Protein AF-A0AAZ1X1G1-F1 (afdb_monomer)

pLDDT: mean 82.03, std 15.03, range [45.84, 96.38]

Secondary structure (DSSP, 8-state):
--HHHHHHHHHHHHHHT------EEEEPPP----TT------EEEESS-GGGS----EEE-TTS-EEEGGG-

Organism: Oreochromis aureus (NCBI:txid47969)

InterPro domains:
  IPR013783 Immunoglobulin-like fold [G3DSA:2.60.40.10] (16-71)
  IPR036179 Immunoglobulin-like domain superfamily [SSF48726] (24-69)
  IPR050199 Immunoglobulin Heavy Variable [PTHR23266] (19-67)

Radius of gyration: 23.3 Å;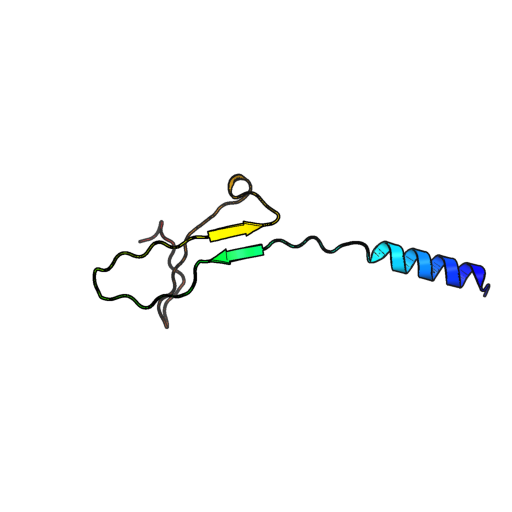 Cα contacts (8 Å, |Δi|>4): 43; chains: 1; bounding box: 37×38×68 Å

Structure (mmCIF, N/CA/C/O backbone):
data_AF-A0AAZ1X1G1-F1
#
_entry.id   AF-A0AAZ1X1G1-F1
#
loop_
_atom_site.group_PDB
_atom_site.id
_atom_site.type_symbol
_atom_site.label_atom_id
_atom_site.label_alt_id
_atom_site.label_comp_id
_atom_site.label_asym_id
_atom_site.label_entity_id
_atom_site.label_seq_id
_atom_site.pdbx_PDB_ins_code
_atom_site.Cartn_x
_atom_site.Cartn_y
_atom_site.Cartn_z
_atom_site.occupancy
_atom_site.B_iso_or_equiv
_atom_site.auth_seq_id
_atom_site.auth_comp_id
_atom_site.auth_asym_id
_atom_site.auth_atom_id
_atom_site.pdbx_PDB_model_num
ATOM 1 N N . MET A 1 1 ? 7.796 -23.445 -49.795 1.00 51.00 1 MET A N 1
ATOM 2 C CA . MET A 1 1 ? 7.556 -23.315 -48.341 1.00 51.00 1 MET A CA 1
ATOM 3 C C . MET A 1 1 ? 8.846 -23.715 -47.659 1.00 51.00 1 MET A C 1
ATOM 5 O O . MET A 1 1 ? 9.054 -24.879 -47.345 1.00 51.00 1 MET A O 1
ATOM 9 N N . ASP A 1 2 ? 9.768 -22.765 -47.578 1.00 45.84 2 ASP A N 1
ATOM 10 C CA . ASP A 1 2 ? 11.148 -23.018 -47.188 1.00 45.84 2 ASP A CA 1
ATOM 11 C C . ASP A 1 2 ? 11.277 -23.108 -45.668 1.00 45.84 2 ASP A C 1
ATOM 13 O O . ASP A 1 2 ? 10.775 -22.260 -44.928 1.00 45.84 2 ASP A O 1
ATOM 17 N N . PHE A 1 3 ? 12.005 -24.122 -45.195 1.00 55.03 3 PHE A N 1
ATOM 18 C CA . PHE A 1 3 ? 12.329 -24.313 -43.777 1.00 55.03 3 PHE A CA 1
ATOM 19 C C . PHE A 1 3 ? 12.979 -23.058 -43.159 1.00 55.03 3 PHE A C 1
ATOM 21 O O . PHE A 1 3 ? 12.759 -22.745 -41.991 1.00 55.03 3 PHE A O 1
ATOM 28 N N . LYS A 1 4 ? 13.701 -22.280 -43.979 1.00 55.09 4 LYS A N 1
ATOM 29 C CA . LYS A 1 4 ? 14.307 -20.990 -43.616 1.00 55.09 4 LYS A CA 1
ATOM 30 C C . LYS A 1 4 ? 13.274 -19.894 -43.315 1.00 55.09 4 LYS A C 1
ATOM 32 O O . LYS A 1 4 ? 13.473 -19.128 -42.379 1.00 55.09 4 LYS A O 1
ATOM 37 N N . THR A 1 5 ? 12.162 -19.838 -44.053 1.00 56.28 5 THR A N 1
ATOM 38 C CA . THR A 1 5 ? 11.067 -18.879 -43.814 1.00 56.28 5 THR A CA 1
ATOM 39 C C . THR A 1 5 ? 10.302 -19.227 -42.535 1.00 56.28 5 THR A C 1
ATOM 41 O O . THR A 1 5 ? 9.893 -18.337 -41.796 1.00 56.28 5 THR A O 1
ATOM 44 N N . GLY A 1 6 ? 10.159 -20.525 -42.240 1.00 59.94 6 GLY A N 1
ATOM 45 C CA . GLY A 1 6 ? 9.546 -21.009 -41.000 1.00 59.94 6 GLY A CA 1
ATOM 46 C C . GLY A 1 6 ? 10.391 -20.748 -39.748 1.00 59.94 6 GLY A C 1
ATOM 47 O O . GLY A 1 6 ? 9.827 -20.448 -38.699 1.00 59.94 6 GLY A O 1
ATOM 48 N N . LEU A 1 7 ? 11.723 -20.823 -39.852 1.00 62.16 7 LEU A N 1
ATOM 49 C CA . LEU A 1 7 ? 12.640 -20.492 -38.753 1.00 62.16 7 LEU A CA 1
ATOM 50 C C . LEU A 1 7 ? 12.601 -18.987 -38.440 1.00 62.16 7 LEU A C 1
ATOM 52 O O . LEU A 1 7 ? 12.353 -18.611 -37.303 1.00 62.16 7 LEU A O 1
ATOM 56 N N . ALA A 1 8 ? 12.683 -18.138 -39.471 1.00 64.81 8 ALA A N 1
ATOM 57 C CA . ALA A 1 8 ? 12.615 -16.683 -39.321 1.00 64.81 8 ALA A CA 1
ATOM 58 C C . ALA A 1 8 ? 11.278 -16.189 -38.730 1.00 64.81 8 ALA A C 1
ATOM 60 O O . ALA A 1 8 ? 11.267 -15.265 -37.922 1.00 64.81 8 ALA A O 1
ATOM 61 N N . LEU A 1 9 ? 10.148 -16.813 -39.090 1.00 65.50 9 LEU A N 1
ATOM 62 C CA . LEU A 1 9 ? 8.837 -16.500 -38.500 1.00 65.50 9 LEU A CA 1
ATOM 63 C C . LEU A 1 9 ? 8.736 -16.929 -37.029 1.00 65.50 9 LEU A C 1
ATOM 65 O O . LEU A 1 9 ? 8.115 -16.222 -36.238 1.00 65.50 9 LEU A O 1
ATOM 69 N N . LYS A 1 10 ? 9.349 -18.060 -36.649 1.00 61.31 10 LYS A N 1
ATOM 70 C CA . LYS A 1 10 ? 9.426 -18.509 -35.249 1.00 61.31 10 LYS A CA 1
ATOM 71 C C . LYS A 1 10 ? 10.330 -17.607 -34.415 1.00 61.31 10 LYS A C 1
ATOM 73 O O . LYS A 1 10 ? 9.940 -17.262 -33.307 1.00 61.31 10 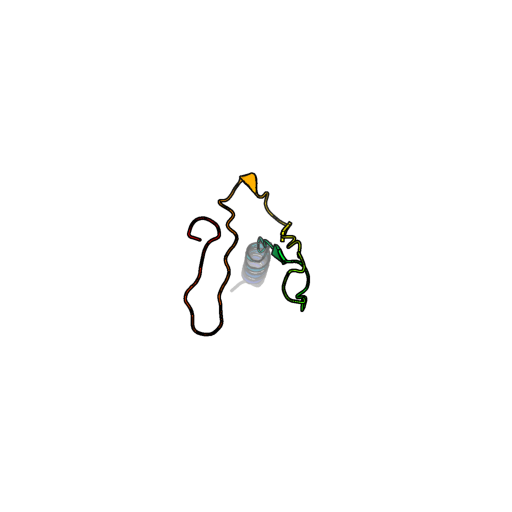LYS A O 1
ATOM 78 N N . ASP A 1 11 ? 11.467 -17.182 -34.959 1.00 62.38 11 ASP A N 1
ATOM 79 C CA . ASP A 1 11 ? 12.382 -16.238 -34.307 1.00 62.38 11 ASP A CA 1
ATOM 80 C C . ASP A 1 11 ? 11.718 -14.861 -34.136 1.00 62.38 11 ASP A C 1
ATOM 82 O O . ASP A 1 11 ? 11.779 -14.267 -33.063 1.00 62.38 11 ASP A O 1
ATOM 86 N N . TYR A 1 12 ? 10.989 -14.387 -35.151 1.00 60.97 12 TYR A N 1
ATOM 87 C CA . TYR A 1 12 ? 10.191 -13.159 -35.081 1.00 60.97 12 TYR A CA 1
ATOM 88 C C . TYR A 1 12 ? 9.058 -13.247 -34.045 1.00 60.97 12 TYR A C 1
ATOM 90 O O . TYR A 1 12 ? 8.861 -12.322 -33.259 1.00 60.97 12 TYR A O 1
ATOM 98 N N . PHE A 1 13 ? 8.345 -14.376 -33.988 1.00 62.38 13 PHE A N 1
ATOM 99 C CA . PHE A 1 13 ? 7.320 -14.636 -32.972 1.00 62.38 13 PHE A CA 1
ATOM 100 C C . PHE A 1 13 ? 7.913 -14.701 -31.553 1.00 62.38 13 PHE A C 1
ATOM 102 O O . PHE A 1 13 ? 7.317 -14.174 -30.613 1.00 62.38 13 PHE A O 1
ATOM 109 N N . LEU A 1 14 ? 9.110 -15.281 -31.399 1.00 60.19 14 LEU A N 1
ATOM 110 C CA . LEU A 1 14 ? 9.845 -15.317 -30.132 1.00 60.19 14 LEU A CA 1
ATOM 111 C C . LEU A 1 14 ? 10.227 -13.899 -29.667 1.00 60.19 14 LEU A C 1
ATOM 113 O O . LEU A 1 14 ? 10.072 -13.577 -28.490 1.00 60.19 14 LEU A O 1
ATOM 117 N N . LEU A 1 15 ? 10.656 -13.031 -30.590 1.00 58.97 15 LEU A N 1
ATOM 118 C CA . LEU A 1 15 ? 11.030 -11.639 -30.307 1.00 58.97 15 LEU A CA 1
ATOM 119 C C . LEU A 1 15 ? 9.838 -10.766 -29.873 1.00 58.97 15 LEU A C 1
ATOM 121 O O . LEU A 1 15 ? 10.007 -9.892 -29.027 1.00 58.97 15 LEU A O 1
ATOM 125 N N . ILE A 1 16 ? 8.629 -11.012 -30.392 1.00 62.50 16 ILE A N 1
ATOM 126 C CA . ILE A 1 16 ? 7.413 -10.259 -30.011 1.00 62.50 16 ILE A CA 1
ATOM 127 C C . ILE A 1 16 ? 6.988 -10.547 -28.558 1.00 62.50 16 ILE A C 1
ATOM 129 O O . ILE A 1 16 ? 6.335 -9.719 -27.929 1.00 62.50 16 ILE A O 1
ATOM 133 N N . SER A 1 17 ? 7.387 -11.689 -27.987 1.00 66.31 17 SER A N 1
ATOM 134 C CA . SER A 1 17 ? 7.038 -12.077 -26.609 1.00 66.31 17 SER A CA 1
ATOM 135 C C . SER A 1 17 ? 7.918 -11.449 -25.511 1.00 66.31 17 SER A C 1
ATOM 137 O O . SER A 1 17 ? 7.741 -11.743 -24.327 1.00 66.31 17 SER A O 1
ATOM 139 N N . LEU A 1 18 ? 8.870 -10.583 -25.876 1.00 67.06 18 LEU A N 1
ATOM 140 C CA . LEU A 1 18 ? 9.855 -10.002 -24.963 1.00 67.06 18 LEU A CA 1
ATOM 141 C C . LEU A 1 18 ? 9.269 -8.860 -24.114 1.00 67.06 18 LEU A C 1
ATOM 143 O O . LEU A 1 18 ? 9.538 -7.684 -24.341 1.00 67.06 18 LEU A O 1
ATOM 147 N N . GLY A 1 19 ? 8.521 -9.234 -23.078 1.00 68.44 19 GLY A N 1
ATOM 148 C CA . GLY A 1 19 ? 8.358 -8.426 -21.869 1.00 68.44 19 GLY A CA 1
ATOM 149 C C . GLY A 1 19 ? 6.962 -7.850 -21.652 1.00 68.44 19 GLY A C 1
ATOM 150 O O . GLY A 1 19 ? 6.508 -6.962 -22.365 1.00 68.44 19 GLY A O 1
ATOM 151 N N . VAL A 1 20 ? 6.313 -8.301 -20.577 1.00 78.75 20 VAL A N 1
ATOM 152 C CA . VAL A 1 20 ? 5.173 -7.606 -19.968 1.00 78.75 20 VAL A CA 1
ATOM 153 C C . VAL A 1 20 ? 5.724 -6.653 -18.906 1.00 78.75 20 VAL A C 1
ATOM 155 O O . VAL A 1 20 ? 6.430 -7.091 -17.997 1.00 78.75 20 VAL A O 1
ATOM 158 N N . TYR A 1 21 ? 5.408 -5.359 -19.001 1.00 80.56 21 TYR A N 1
ATOM 159 C CA . TYR A 1 21 ? 5.730 -4.392 -17.949 1.00 80.56 21 TYR A CA 1
ATOM 160 C C . TYR A 1 21 ? 4.664 -4.456 -16.851 1.00 80.56 21 TYR A C 1
ATOM 162 O O . TYR A 1 21 ? 3.517 -4.066 -17.064 1.00 80.56 21 TYR A O 1
ATOM 170 N N . GLY A 1 22 ? 5.038 -4.993 -15.691 1.00 87.00 22 GLY A N 1
ATOM 171 C CA . GLY A 1 22 ? 4.172 -5.106 -14.521 1.00 87.00 22 GLY A CA 1
ATOM 172 C C . GLY A 1 22 ? 4.443 -4.012 -13.492 1.00 87.00 22 GLY A C 1
ATOM 173 O O . GLY A 1 22 ? 5.574 -3.553 -13.338 1.00 87.00 22 GLY A O 1
ATOM 174 N N . GLN A 1 23 ? 3.402 -3.629 -12.761 1.00 92.12 23 GLN A N 1
ATOM 175 C CA . GLN A 1 23 ? 3.485 -2.771 -11.580 1.00 92.12 23 GLN A CA 1
ATOM 176 C C . GLN A 1 23 ? 2.774 -3.473 -10.426 1.00 92.12 23 GLN A C 1
ATOM 178 O O . GLN A 1 23 ? 1.784 -4.173 -10.651 1.00 92.12 23 GLN A O 1
ATOM 183 N N . THR A 1 24 ? 3.252 -3.262 -9.203 1.00 93.25 24 THR A N 1
ATOM 184 C CA . THR A 1 24 ? 2.680 -3.897 -8.010 1.00 93.25 24 THR A CA 1
ATOM 185 C C . THR A 1 24 ? 2.416 -2.857 -6.936 1.00 93.25 24 THR A C 1
ATOM 187 O O . THR A 1 24 ? 3.248 -1.980 -6.698 1.00 93.25 24 THR A O 1
ATOM 190 N N . LEU A 1 25 ? 1.267 -2.990 -6.274 1.00 94.31 25 LEU A N 1
ATOM 191 C CA . LEU A 1 25 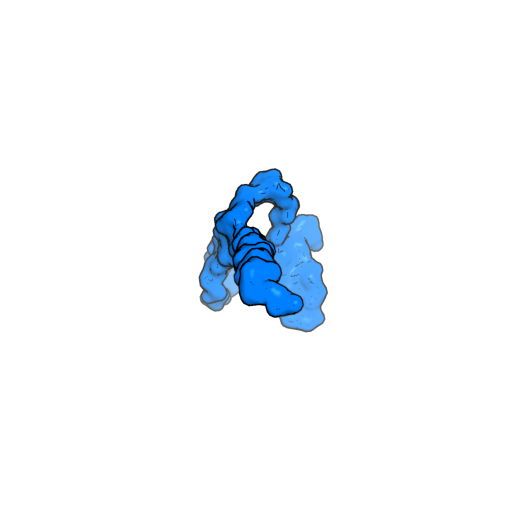? 0.899 -2.236 -5.086 1.00 94.31 25 LEU A CA 1
ATOM 192 C C . LEU A 1 25 ? 0.610 -3.223 -3.957 1.00 94.31 25 LEU A C 1
ATOM 194 O O . LEU A 1 25 ? -0.249 -4.090 -4.109 1.00 94.31 25 LEU A O 1
ATOM 198 N N . THR A 1 26 ? 1.314 -3.083 -2.841 1.00 95.56 26 THR A N 1
ATOM 199 C CA . THR A 1 26 ? 1.147 -3.952 -1.674 1.00 95.56 26 THR A CA 1
ATOM 200 C C . THR A 1 26 ? 0.738 -3.114 -0.475 1.00 95.56 26 THR A C 1
ATOM 202 O O . THR A 1 26 ? 1.428 -2.153 -0.123 1.00 95.56 26 THR A O 1
ATOM 205 N N . GLU A 1 27 ? -0.379 -3.477 0.145 1.00 94.81 27 GLU A N 1
ATOM 206 C CA . GLU A 1 27 ? -0.829 -2.902 1.410 1.00 94.81 27 GLU A CA 1
ATOM 207 C C . GLU A 1 27 ? -0.305 -3.725 2.597 1.00 94.81 27 GLU A C 1
ATOM 209 O O . GLU A 1 27 ? 0.038 -4.899 2.453 1.00 94.81 27 GLU A O 1
ATOM 214 N N . SER A 1 28 ? -0.214 -3.102 3.771 1.00 94.62 28 SER A N 1
ATOM 215 C CA . S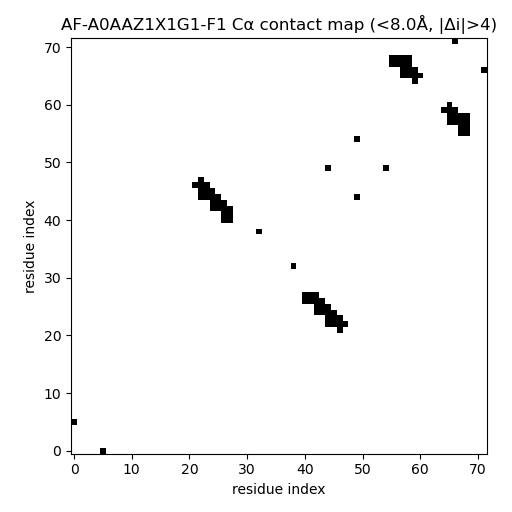ER A 1 28 ? 0.029 -3.791 5.037 1.00 94.62 28 SER A CA 1
ATOM 216 C C . SER A 1 28 ? -0.996 -4.896 5.294 1.00 94.62 28 SER A C 1
ATOM 218 O O . SER A 1 28 ? -2.151 -4.791 4.891 1.00 94.62 28 SER A O 1
ATOM 220 N N . GLU A 1 29 ? -0.577 -5.919 6.036 1.00 95.00 29 GLU A N 1
ATOM 221 C CA . GLU A 1 29 ? -1.435 -7.042 6.408 1.00 95.00 29 GLU A CA 1
ATOM 222 C C . GLU A 1 29 ? -2.724 -6.595 7.121 1.00 95.00 29 GLU A C 1
ATOM 224 O O . GLU A 1 29 ? -2.704 -5.638 7.908 1.00 95.00 29 GLU A O 1
ATOM 229 N N . PRO A 1 30 ? -3.843 -7.308 6.900 1.00 92.19 30 PRO A N 1
ATOM 230 C CA . PRO A 1 30 ? -5.092 -7.020 7.579 1.00 92.19 30 PRO A CA 1
ATOM 231 C C . PRO A 1 30 ? -4.941 -7.230 9.087 1.00 92.19 30 PRO A C 1
ATOM 233 O O . PRO A 1 30 ? -4.347 -8.205 9.553 1.00 92.19 30 PRO A O 1
ATOM 236 N N . VAL A 1 31 ? -5.532 -6.328 9.867 1.00 93.06 31 VAL A N 1
ATOM 237 C CA . VAL A 1 31 ? -5.502 -6.396 11.327 1.00 93.06 31 VAL A CA 1
ATOM 238 C C . VAL A 1 31 ? -6.889 -6.172 11.912 1.00 93.06 31 VAL A C 1
ATOM 240 O O . VAL A 1 31 ? -7.653 -5.327 11.449 1.00 93.06 31 VAL A O 1
ATOM 243 N N . ILE A 1 32 ? -7.201 -6.918 12.968 1.00 93.69 32 ILE A N 1
ATOM 244 C CA . ILE A 1 32 ? -8.389 -6.696 13.792 1.00 93.69 32 ILE A CA 1
ATOM 245 C C . ILE A 1 32 ? -7.951 -5.877 15.006 1.00 93.69 32 ILE A C 1
ATOM 247 O O . ILE A 1 32 ? -6.996 -6.240 15.693 1.00 93.69 32 ILE A O 1
ATOM 251 N N . LYS A 1 33 ? -8.629 -4.755 15.244 1.00 91.50 33 LYS A N 1
ATOM 252 C CA . LYS A 1 33 ? -8.307 -3.788 16.299 1.00 91.50 33 LYS A CA 1
ATOM 253 C C . LYS A 1 33 ? -9.508 -3.522 17.192 1.00 91.50 33 LYS A C 1
ATOM 255 O O . LYS A 1 33 ? -10.653 -3.624 16.747 1.00 91.50 33 LYS A O 1
ATOM 260 N N . GLY A 1 34 ? -9.232 -3.187 18.449 1.00 94.69 34 GLY A N 1
ATOM 261 C CA . GLY A 1 34 ? -10.254 -2.759 19.398 1.00 94.69 34 GLY A CA 1
ATOM 262 C C . GLY A 1 34 ? -10.763 -1.338 19.104 1.00 94.69 34 GLY A C 1
ATOM 263 O O . GLY A 1 34 ? -10.080 -0.558 18.433 1.00 94.69 34 GLY A O 1
ATOM 264 N N . PRO A 1 35 ? -11.948 -0.958 19.613 1.00 92.50 35 PRO A N 1
ATOM 265 C CA . PRO A 1 35 ? -12.436 0.415 19.512 1.00 92.50 35 PRO A CA 1
ATOM 266 C C . PRO A 1 35 ? -11.441 1.406 20.137 1.00 92.50 35 PRO A C 1
ATOM 268 O O . PRO A 1 35 ? -11.012 1.222 21.272 1.00 92.50 35 PRO A O 1
ATOM 271 N N . GLY A 1 36 ? -11.085 2.464 19.405 1.00 93.69 36 GLY A N 1
ATOM 272 C CA . GLY A 1 36 ? -10.155 3.503 19.872 1.00 93.69 36 GLY A CA 1
ATOM 273 C C . GLY A 1 36 ? -8.669 3.181 19.685 1.00 93.69 36 GLY A C 1
ATOM 274 O O . GLY A 1 36 ? -7.831 4.045 19.940 1.00 93.69 36 GLY A O 1
ATOM 275 N N . GLU A 1 37 ? -8.318 1.986 19.204 1.00 94.81 37 GLU A N 1
ATOM 276 C CA . GLU A 1 37 ? -6.937 1.676 18.844 1.00 94.81 37 GLU A CA 1
ATOM 277 C C . GLU A 1 37 ? -6.574 2.268 17.480 1.00 94.81 37 GLU A C 1
ATOM 279 O O . GLU A 1 37 ? -7.248 2.041 16.474 1.00 94.81 37 GLU A O 1
ATOM 284 N N . SER A 1 38 ? -5.455 2.986 17.428 1.00 91.00 38 SER A N 1
ATOM 285 C CA . SER A 1 38 ? -4.907 3.482 16.170 1.00 91.00 38 SER A CA 1
ATOM 286 C C . SER A 1 38 ? -4.224 2.364 15.389 1.00 91.00 38 SER A C 1
ATOM 288 O O . SER A 1 38 ? -3.501 1.526 15.938 1.00 91.00 38 SER A O 1
ATOM 290 N N . HIS A 1 39 ? -4.387 2.400 14.073 1.00 89.62 39 HIS A N 1
ATOM 291 C CA . HIS A 1 39 ? -3.652 1.552 13.151 1.00 89.62 39 HIS A CA 1
ATOM 292 C C . HIS A 1 39 ? -3.041 2.393 12.034 1.00 89.62 39 HIS A C 1
ATOM 294 O O . HIS A 1 39 ? -3.618 3.389 11.601 1.00 89.62 39 HIS A O 1
ATOM 300 N N . ARG A 1 40 ? -1.851 1.992 11.584 1.00 91.12 40 ARG A N 1
ATOM 301 C CA . ARG A 1 40 ? -1.136 2.639 10.490 1.00 91.12 40 ARG A CA 1
ATOM 302 C C . ARG A 1 40 ? -1.128 1.704 9.291 1.00 91.12 40 ARG A C 1
ATOM 304 O O . ARG A 1 40 ? -0.459 0.677 9.335 1.00 91.12 40 ARG A O 1
ATOM 311 N N . LEU A 1 41 ? -1.798 2.129 8.228 1.00 92.06 41 LEU A N 1
ATOM 312 C CA . LEU A 1 41 ? -1.723 1.482 6.925 1.00 92.06 41 LEU A CA 1
ATOM 313 C C . LEU A 1 41 ? -0.427 1.882 6.216 1.00 92.06 41 LEU A C 1
ATOM 315 O O . LEU A 1 41 ? 0.039 3.023 6.325 1.00 92.06 41 LEU A O 1
ATOM 319 N N . ILE A 1 42 ? 0.168 0.933 5.499 1.00 93.25 42 ILE A N 1
ATOM 320 C CA . ILE A 1 42 ? 1.362 1.157 4.680 1.00 93.25 42 ILE A CA 1
ATOM 321 C C . ILE A 1 42 ? 1.060 0.665 3.272 1.00 93.25 42 ILE A C 1
ATOM 323 O O . ILE A 1 42 ? 0.576 -0.444 3.100 1.00 93.25 42 ILE A O 1
ATOM 327 N N . CYS A 1 43 ? 1.376 1.484 2.272 1.00 92.94 43 CYS A N 1
ATOM 328 C CA . CYS A 1 43 ? 1.249 1.134 0.866 1.00 92.94 43 CYS A CA 1
ATOM 329 C C . CYS A 1 43 ? 2.627 1.233 0.204 1.00 92.94 43 CYS A C 1
ATOM 331 O O . CYS A 1 43 ? 3.286 2.271 0.301 1.00 92.94 43 CYS A O 1
ATOM 333 N N . THR A 1 44 ? 3.073 0.154 -0.437 1.00 94.88 44 THR A N 1
ATOM 334 C CA . THR A 1 44 ? 4.367 0.079 -1.128 1.00 94.88 44 THR A CA 1
ATOM 335 C C . THR A 1 44 ? 4.141 -0.167 -2.613 1.00 94.88 44 THR A C 1
ATOM 337 O O . THR A 1 44 ? 3.461 -1.121 -2.984 1.00 94.88 44 THR A O 1
ATOM 340 N N . ALA A 1 45 ? 4.720 0.685 -3.459 1.00 93.31 45 ALA A N 1
ATOM 341 C CA . ALA A 1 45 ? 4.677 0.549 -4.911 1.00 93.31 45 ALA A CA 1
ATOM 342 C C . ALA A 1 45 ? 6.003 0.006 -5.452 1.00 93.31 45 ALA A C 1
ATOM 344 O O . ALA A 1 45 ? 7.079 0.385 -4.989 1.00 93.31 45 ALA A O 1
ATOM 345 N N . THR A 1 46 ? 5.929 -0.867 -6.454 1.00 94.00 46 THR A N 1
ATOM 346 C CA . THR A 1 46 ? 7.083 -1.341 -7.232 1.00 94.00 46 THR A CA 1
ATOM 347 C C . THR A 1 46 ? 6.771 -1.200 -8.717 1.00 94.00 46 THR A C 1
ATOM 349 O O . THR A 1 46 ? 5.672 -1.532 -9.158 1.00 94.00 46 THR A O 1
ATOM 352 N N . GLY A 1 47 ? 7.730 -0.689 -9.489 1.00 91.19 47 GLY A N 1
ATOM 353 C CA . GLY A 1 47 ? 7.542 -0.387 -10.912 1.00 91.19 47 GLY A CA 1
ATOM 354 C C . GLY A 1 47 ? 7.046 1.034 -11.198 1.00 91.19 47 GLY A C 1
ATOM 355 O O . GLY A 1 47 ? 6.972 1.408 -12.357 1.00 91.19 47 GLY A O 1
ATOM 356 N N . PHE A 1 48 ? 6.763 1.859 -10.183 1.00 89.56 48 PHE A N 1
ATOM 357 C CA . PHE A 1 48 ? 6.498 3.293 -10.353 1.00 89.56 48 PHE A CA 1
ATOM 358 C C . PHE A 1 48 ? 6.762 4.080 -9.063 1.00 89.56 48 PHE A C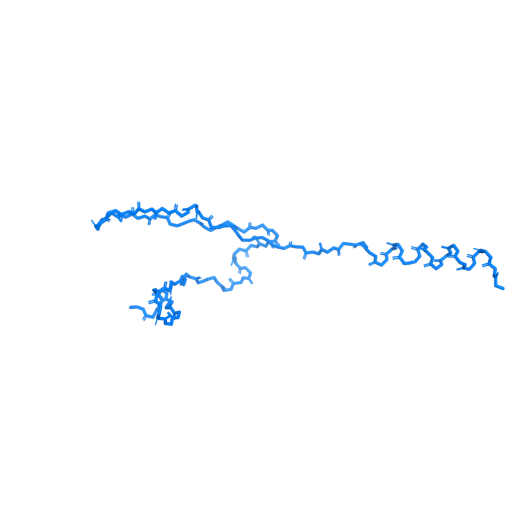 1
ATOM 360 O O . PHE A 1 48 ? 6.944 3.501 -7.992 1.00 89.56 48 PHE A O 1
ATOM 367 N N . THR A 1 49 ? 6.784 5.410 -9.166 1.00 89.62 49 THR A N 1
ATOM 368 C CA . THR A 1 49 ? 6.907 6.326 -8.025 1.00 89.62 49 THR A CA 1
ATOM 369 C C . THR A 1 49 ? 5.557 6.952 -7.695 1.00 89.62 49 THR A C 1
ATOM 371 O O . THR A 1 49 ? 4.828 7.362 -8.589 1.00 89.62 49 THR A O 1
ATOM 374 N N . PHE A 1 50 ? 5.222 7.119 -6.414 1.00 89.06 50 PHE A N 1
ATOM 375 C CA . PHE A 1 50 ? 3.936 7.720 -6.028 1.00 89.06 50 PHE A CA 1
ATOM 376 C C . PHE A 1 50 ? 3.724 9.143 -6.559 1.00 89.06 50 PHE A C 1
ATOM 378 O O . PHE A 1 50 ? 2.593 9.555 -6.757 1.00 89.06 50 PHE A O 1
ATOM 385 N N . SER A 1 51 ? 4.797 9.887 -6.829 1.00 88.38 51 SER A N 1
ATOM 386 C CA . SER A 1 51 ? 4.718 11.233 -7.404 1.00 88.38 51 SER A CA 1
ATOM 387 C C . SER A 1 51 ? 4.201 11.272 -8.843 1.00 88.38 51 SER A C 1
ATOM 389 O O . SER A 1 51 ? 3.799 12.339 -9.298 1.00 88.38 51 SER A O 1
ATOM 391 N N . SER A 1 52 ? 4.229 10.155 -9.577 1.00 88.44 52 SER A N 1
ATOM 392 C CA . SER A 1 52 ? 3.787 10.134 -10.974 1.00 88.44 52 SER A CA 1
ATOM 393 C C . SER A 1 52 ? 2.279 9.923 -11.133 1.00 88.44 52 SER A C 1
ATOM 395 O O . SER A 1 52 ? 1.782 10.034 -12.250 1.00 88.44 52 SER A O 1
ATOM 397 N N . HIS A 1 53 ? 1.546 9.650 -10.046 1.00 86.94 53 HIS A N 1
ATOM 398 C CA . HIS A 1 53 ? 0.118 9.329 -10.080 1.00 86.94 53 HIS A CA 1
ATOM 399 C C . HIS A 1 53 ? -0.634 9.932 -8.887 1.00 86.94 53 HIS A C 1
ATOM 401 O O . HIS A 1 53 ? -0.079 10.124 -7.808 1.00 86.94 53 HIS A O 1
ATOM 407 N N . ALA A 1 54 ? -1.928 10.208 -9.062 1.00 88.00 54 ALA A N 1
ATOM 408 C CA . ALA A 1 54 ? -2.791 10.578 -7.946 1.00 88.00 54 ALA A CA 1
ATOM 409 C C . ALA A 1 54 ? -3.034 9.352 -7.051 1.00 88.00 54 ALA A C 1
ATOM 411 O O . ALA A 1 54 ? -3.555 8.338 -7.515 1.00 88.00 54 ALA A O 1
ATOM 412 N N . MET A 1 55 ? -2.676 9.460 -5.771 1.00 89.00 55 MET A N 1
ATOM 413 C CA . MET A 1 55 ? -2.837 8.396 -4.777 1.00 89.00 55 MET A CA 1
ATOM 414 C C . MET A 1 55 ? -3.884 8.804 -3.742 1.00 89.00 55 MET A C 1
ATOM 416 O O . MET A 1 55 ? -3.817 9.903 -3.195 1.00 89.00 55 MET A O 1
ATOM 420 N N . LEU A 1 56 ? -4.846 7.922 -3.467 1.00 90.31 56 LEU A N 1
ATOM 421 C CA . LEU A 1 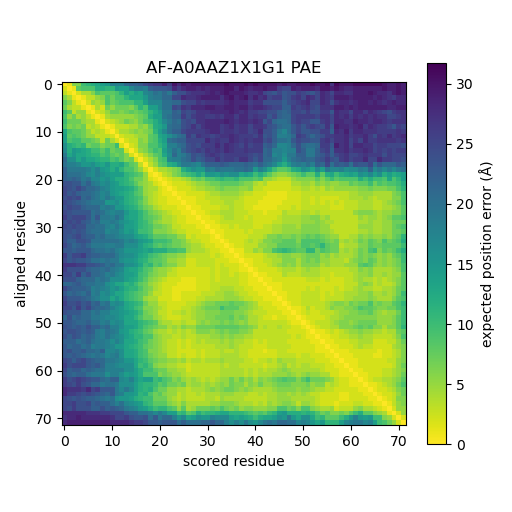56 ? -5.954 8.179 -2.545 1.00 90.31 56 LEU A CA 1
ATOM 422 C C . LEU A 1 56 ? -6.201 6.957 -1.660 1.00 90.31 56 LEU A C 1
ATOM 424 O O . LEU A 1 56 ? -6.190 5.826 -2.145 1.00 90.31 56 LEU A O 1
ATOM 428 N N . TRP A 1 57 ? -6.475 7.197 -0.378 1.00 91.06 57 TRP A N 1
ATOM 429 C CA . TRP A 1 57 ? -6.991 6.172 0.527 1.00 91.06 57 TRP A CA 1
ATOM 430 C C . TRP A 1 57 ? -8.504 6.060 0.375 1.00 91.06 57 TRP A C 1
ATOM 432 O O . TRP A 1 57 ? -9.220 7.067 0.381 1.00 91.06 57 TRP A O 1
ATOM 442 N N . VAL A 1 58 ? -8.982 4.825 0.253 1.00 92.69 58 VAL A N 1
ATOM 443 C CA . VAL A 1 58 ? -10.398 4.502 0.079 1.00 92.69 58 VAL A CA 1
ATOM 444 C C . VAL A 1 58 ? -10.780 3.440 1.097 1.00 92.69 58 VAL A C 1
ATOM 446 O O . VAL A 1 58 ? -10.032 2.488 1.313 1.00 92.69 58 VAL A O 1
ATOM 449 N N . ARG A 1 59 ? -11.952 3.589 1.710 1.00 92.00 59 ARG A N 1
ATOM 450 C CA . ARG A 1 59 ? -12.550 2.572 2.580 1.00 92.00 59 ARG A CA 1
ATOM 451 C C . ARG A 1 59 ? -13.934 2.194 2.082 1.00 92.00 59 ARG A C 1
ATOM 453 O O . ARG A 1 59 ? -14.630 2.992 1.460 1.00 92.00 59 ARG A O 1
ATOM 460 N N . GLN A 1 60 ? -14.340 0.971 2.391 1.00 94.38 60 GLN A N 1
ATOM 461 C CA . GLN A 1 60 ? -15.675 0.480 2.090 1.00 94.38 60 GLN A CA 1
ATOM 462 C C . GLN A 1 60 ? -16.207 -0.297 3.286 1.00 94.38 60 GLN A C 1
ATOM 464 O O . GLN A 1 60 ? -15.632 -1.307 3.686 1.00 94.38 60 GLN A O 1
ATOM 469 N N . ALA A 1 61 ? -17.312 0.171 3.865 1.00 93.1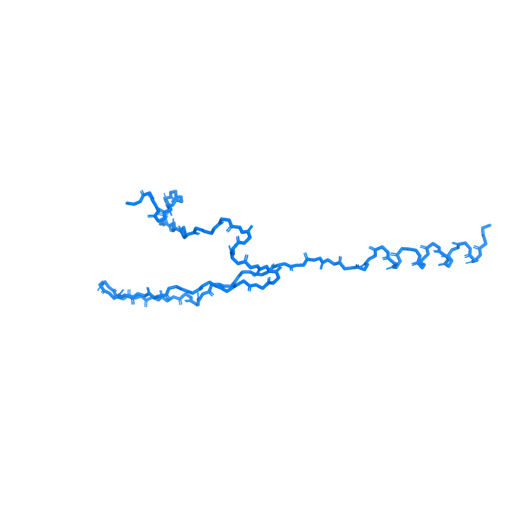2 61 ALA A N 1
ATOM 470 C CA . ALA A 1 61 ? -18.039 -0.620 4.848 1.00 93.12 61 ALA A CA 1
ATOM 471 C C . ALA A 1 61 ? -18.914 -1.674 4.137 1.00 93.12 61 ALA A C 1
ATOM 473 O O . ALA A 1 61 ? -19.407 -1.412 3.034 1.00 93.12 61 ALA A O 1
ATOM 474 N N . PRO A 1 62 ? -19.161 -2.847 4.750 1.00 94.81 62 PRO A N 1
ATOM 475 C CA . PRO A 1 62 ? -20.049 -3.856 4.178 1.00 94.81 62 PRO A CA 1
ATOM 476 C C . PRO A 1 62 ? -21.417 -3.264 3.802 1.00 94.81 62 PRO A C 1
ATOM 478 O O . PRO A 1 62 ? -22.071 -2.617 4.619 1.00 94.81 62 PRO A O 1
ATOM 481 N N . GLY A 1 63 ? -21.842 -3.456 2.550 1.00 96.38 63 GLY A N 1
ATOM 482 C CA . GLY A 1 63 ? -23.118 -2.938 2.037 1.00 96.38 63 GLY A CA 1
ATOM 483 C C . GLY A 1 63 ? -23.167 -1.423 1.775 1.00 96.38 63 GLY A C 1
ATOM 484 O O . GLY A 1 63 ? -24.247 -0.898 1.504 1.00 96.38 63 GLY A O 1
ATOM 485 N N . LYS A 1 64 ? -22.037 -0.708 1.852 1.00 94.12 64 LYS A N 1
ATOM 486 C CA . LYS A 1 64 ? -21.925 0.728 1.538 1.00 94.12 64 LYS A CA 1
ATOM 487 C C . LYS A 1 64 ? -21.079 0.972 0.282 1.00 94.12 64 LYS A C 1
ATOM 489 O O . LYS A 1 64 ? -20.387 0.080 -0.214 1.00 94.12 64 LYS A O 1
ATOM 494 N N . GLY A 1 65 ? -21.174 2.194 -0.245 1.00 94.12 65 GLY A N 1
ATOM 495 C CA . GLY A 1 65 ? -20.335 2.668 -1.346 1.00 94.12 65 GLY A CA 1
ATOM 496 C C . GLY A 1 65 ? -18.881 2.890 -0.922 1.00 9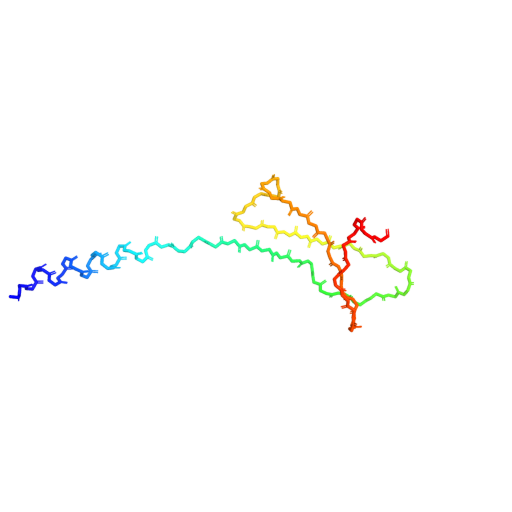4.12 65 GLY A C 1
ATOM 497 O O . GLY A 1 65 ? -18.535 2.763 0.251 1.00 94.12 65 GLY A O 1
ATOM 498 N N . LEU A 1 66 ? -18.035 3.216 -1.897 1.00 93.88 66 LEU A N 1
ATOM 499 C CA . LEU A 1 66 ? -16.647 3.603 -1.652 1.00 93.88 66 LEU A CA 1
ATOM 500 C C . LEU A 1 66 ? -16.597 5.012 -1.055 1.00 93.88 66 LEU A C 1
ATOM 502 O O . LEU A 1 66 ? -17.193 5.937 -1.605 1.00 93.88 66 LEU A O 1
ATOM 506 N N . GLU A 1 67 ? -15.851 5.174 0.031 1.00 93.81 67 GLU A N 1
ATOM 507 C CA . GLU A 1 67 ? -15.636 6.450 0.715 1.00 93.81 67 GLU A CA 1
ATOM 508 C C . GLU A 1 67 ? -14.160 6.830 0.600 1.00 93.81 67 GLU A C 1
ATOM 510 O O . GLU A 1 67 ? -13.277 6.023 0.909 1.00 93.81 67 GLU A O 1
ATOM 515 N N . ARG A 1 68 ? -13.875 8.052 0.141 1.00 90.75 68 ARG A N 1
ATOM 516 C CA . ARG A 1 68 ? -12.507 8.573 0.072 1.00 90.75 68 ARG A CA 1
ATOM 517 C C . ARG A 1 68 ? -12.193 9.382 1.323 1.00 90.75 68 ARG A C 1
ATOM 519 O O . ARG A 1 68 ? -13.086 10.009 1.898 1.00 90.75 68 ARG A O 1
ATOM 526 N N . TRP A 1 69 ? -10.922 9.406 1.715 1.00 80.56 69 TRP A N 1
ATOM 527 C CA . TRP A 1 69 ? -10.481 10.156 2.895 1.00 80.56 69 TRP A CA 1
ATOM 528 C C . TRP A 1 69 ? -10.837 11.655 2.837 1.00 80.56 69 TRP A C 1
ATOM 530 O O . TRP A 1 69 ? -11.161 12.243 3.859 1.00 80.56 69 TRP A O 1
ATOM 540 N N . ASP A 1 70 ? -10.836 12.269 1.653 1.00 72.56 70 ASP A N 1
ATOM 541 C CA . ASP A 1 70 ? -11.184 13.682 1.430 1.00 72.56 70 ASP A CA 1
ATOM 542 C C . ASP A 1 70 ? -12.691 13.986 1.499 1.00 72.56 70 ASP A C 1
ATOM 544 O O . ASP A 1 70 ? -13.082 15.150 1.527 1.00 72.56 70 ASP A O 1
ATOM 548 N N . THR A 1 71 ? -13.539 12.957 1.528 1.00 59.59 71 THR A N 1
ATOM 549 C CA . THR A 1 71 ? -15.007 13.086 1.525 1.00 59.59 71 THR A CA 1
ATOM 550 C C . THR A 1 71 ? -15.667 12.730 2.862 1.00 59.59 71 THR A C 1
ATOM 552 O O . THR A 1 71 ? -16.885 12.561 2.897 1.00 59.59 71 THR A O 1
ATOM 555 N N . THR A 1 72 ? -14.881 12.584 3.937 1.00 51.38 72 THR A N 1
ATOM 556 C CA . THR A 1 72 ? -15.380 12.244 5.286 1.00 51.38 72 THR A CA 1
ATOM 557 C C . THR A 1 72 ? -15.503 13.477 6.172 1.00 51.38 72 THR A C 1
ATOM 559 O O . THR A 1 72 ? -14.605 14.344 6.092 1.00 51.38 72 THR A O 1
#

Solvent-accessible surface area (backbone atoms only — not comparable to full-atom values): 5069 Å² total; per-residue (Å²): 139,55,71,68,60,56,49,53,52,49,53,51,56,57,59,74,67,72,73,84,92,71,72,49,79,47,67,57,80,90,79,91,76,61,92,90,60,88,81,83,86,47,80,49,68,44,82,62,61,74,89,82,51,93,83,81,62,71,49,66,55,92,98,54,69,84,42,47,71,91,76,110

Mean predicted aligned error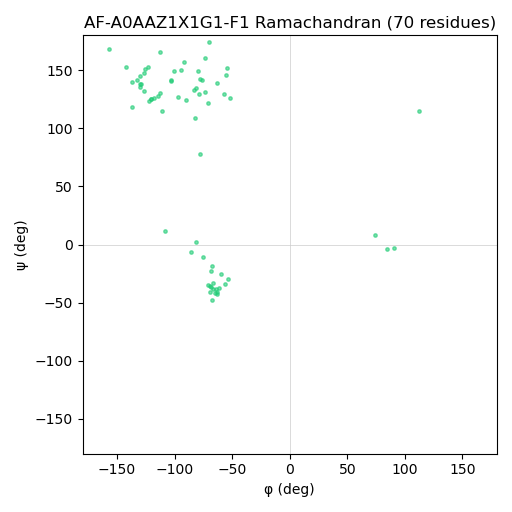: 11.35 Å

Foldseek 3Di:
DDPVVVVVVVVVVVVVPPDDQDKDKDKDDDDDDDPPDDDDIDIDIDSDDPVVDDDWDWDDDVPGDIDTPVRD

Sequence (72 aa):
MDFKTGLALKDYFLLISLGVYGQTLTESEPVIKGPGESHRLICTATGFTFSSHAMLWVRQAPGKGLERWDTT